Protein AF-A0A349NCS4-F1 (afdb_monomer)

Solvent-accessible surface area (backbone atoms only — not comparable to full-atom values): 6135 Å² total; per-residue (Å²): 134,88,87,74,68,94,82,48,95,84,50,58,91,82,62,89,74,90,75,60,74,93,63,68,76,82,66,75,66,61,34,28,34,73,74,45,69,42,55,89,47,69,30,32,41,34,37,29,35,63,80,79,72,43,73,80,48,74,43,81,49,58,62,55,37,74,47,56,54,73,33,73,52,67,87,45,38,26,32,42,37,35,20,37,86,86,65,48,81,76,48,75,45,69,81,40,55,51,94

Foldseek 3Di:
DDQADPPDPRDHPPPPDDDDPVCVLVADFPFWWDKDWAAQAWKKKWKAFPVVRHTSDIGTDHGRDIDIDGHRDQPTFIKIFIAHPVRHTPDIDGRIGGD

Mean predicted aligned error: 8.44 Å

Secondary structure (DSSP, 8-state):
-----TTSTTPPTT-S----GGGTT-S---EEPPPEEPPSS-EEEEEEETTTTEEEEEEEE-TT-EE--EES-SSS-EEEEEEETT--EEEEEEEEPP-

Radius of gyration: 17.94 Å; Cα contacts (8 Å, |Δi|>4): 185; chains: 1; bounding box: 32×54×32 Å

Structure (mmCIF, N/CA/C/O backbone):
data_AF-A0A349NCS4-F1
#
_entry.id   AF-A0A349NCS4-F1
#
loop_
_atom_site.group_PDB
_atom_site.id
_atom_site.type_symbol
_atom_site.label_atom_id
_atom_site.label_alt_id
_atom_site.label_comp_id
_atom_site.label_asym_id
_atom_site.label_entity_id
_atom_site.label_seq_id
_atom_site.pdbx_PDB_ins_code
_atom_site.Cartn_x
_atom_site.Cartn_y
_atom_site.Cartn_z
_atom_site.occupancy
_atom_site.B_iso_or_equiv
_atom_site.a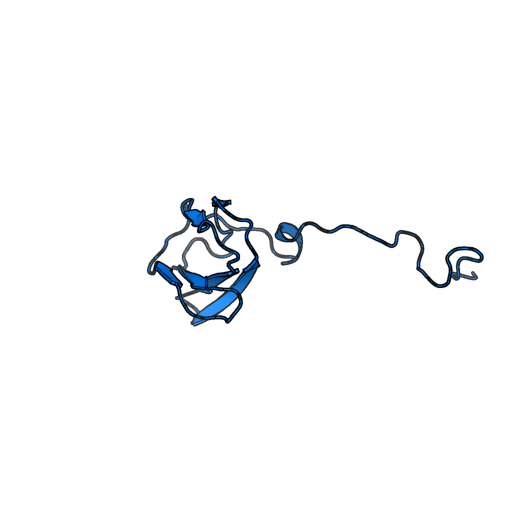uth_seq_id
_atom_site.auth_comp_id
_atom_site.auth_asym_id
_atom_site.auth_atom_id
_atom_site.pdbx_PDB_model_num
ATOM 1 N N . LYS A 1 1 ? -3.946 -43.671 -9.041 1.00 46.88 1 LYS A N 1
ATOM 2 C CA . LYS A 1 1 ? -3.805 -42.477 -9.914 1.00 46.88 1 LYS A CA 1
ATOM 3 C C . LYS A 1 1 ? -2.458 -41.836 -9.602 1.00 46.88 1 LYS A C 1
ATOM 5 O O . LYS A 1 1 ? -2.317 -41.262 -8.533 1.00 46.88 1 LYS A O 1
ATOM 10 N N . ASN A 1 2 ? -1.464 -42.032 -10.468 1.00 46.62 2 ASN A N 1
ATOM 11 C CA . ASN A 1 2 ? -0.144 -41.416 -10.320 1.00 46.62 2 ASN A CA 1
ATOM 12 C C . ASN A 1 2 ? -0.269 -39.943 -10.737 1.00 46.62 2 ASN A C 1
ATOM 14 O O . ASN A 1 2 ? -0.636 -39.671 -11.875 1.00 46.62 2 ASN A O 1
ATOM 18 N N . TRP A 1 3 ? -0.067 -39.013 -9.805 1.00 56.94 3 TRP A N 1
ATOM 19 C CA . TRP A 1 3 ? -0.261 -37.567 -10.004 1.00 56.94 3 TRP A CA 1
ATOM 20 C C . TRP A 1 3 ? 1.029 -36.832 -10.406 1.00 56.94 3 TRP A C 1
ATOM 22 O O . TRP A 1 3 ? 1.008 -35.622 -10.614 1.00 56.94 3 TRP A O 1
ATOM 32 N N . ALA A 1 4 ? 2.149 -37.547 -10.527 1.00 58.28 4 ALA A N 1
ATOM 33 C CA . ALA A 1 4 ? 3.442 -36.965 -10.864 1.00 58.28 4 ALA A CA 1
ATOM 34 C C . ALA A 1 4 ? 3.646 -36.882 -12.396 1.00 58.28 4 ALA A C 1
ATOM 36 O O . ALA A 1 4 ? 3.577 -37.914 -13.072 1.00 58.28 4 ALA A O 1
ATOM 37 N N . PRO A 1 5 ? 3.915 -35.689 -12.964 1.00 57.44 5 PRO A N 1
ATOM 38 C CA . PRO A 1 5 ? 4.179 -35.532 -14.392 1.00 57.44 5 PRO A CA 1
ATOM 39 C C . PRO A 1 5 ? 5.586 -36.028 -14.757 1.00 57.44 5 PRO A C 1
ATOM 41 O O . PRO A 1 5 ? 6.583 -35.595 -14.182 1.00 57.44 5 PRO A O 1
ATOM 44 N N . GLN A 1 6 ? 5.673 -36.909 -15.757 1.00 61.03 6 GLN A N 1
ATOM 45 C CA . GLN A 1 6 ? 6.921 -37.573 -16.159 1.00 61.03 6 GLN A CA 1
ATOM 46 C C . GLN A 1 6 ? 7.904 -36.679 -16.946 1.00 61.03 6 GLN A C 1
ATOM 48 O O . GLN A 1 6 ? 9.027 -37.109 -17.186 1.00 61.03 6 GLN A O 1
ATOM 53 N N . ASN A 1 7 ? 7.537 -35.442 -17.326 1.00 60.09 7 ASN A N 1
ATOM 54 C CA . ASN A 1 7 ? 8.395 -34.579 -18.159 1.00 60.09 7 ASN A CA 1
ATOM 55 C C . ASN A 1 7 ? 8.673 -33.153 -17.633 1.00 60.09 7 ASN A C 1
ATOM 57 O O . ASN A 1 7 ? 9.321 -32.386 -18.340 1.00 60.09 7 ASN A O 1
ATOM 61 N N . ASN A 1 8 ? 8.243 -32.779 -16.419 1.00 54.25 8 ASN A N 1
ATOM 62 C CA . ASN A 1 8 ? 8.285 -31.372 -15.981 1.00 54.25 8 ASN A CA 1
ATOM 63 C C . ASN A 1 8 ? 9.409 -31.024 -14.983 1.00 54.25 8 ASN A C 1
ATOM 65 O O . ASN A 1 8 ? 9.234 -30.139 -14.154 1.00 54.25 8 ASN A O 1
ATOM 69 N N . ARG A 1 9 ? 10.544 -31.744 -14.982 1.00 60.66 9 ARG A N 1
ATOM 70 C CA . ARG A 1 9 ? 11.676 -31.512 -14.044 1.00 60.66 9 ARG A CA 1
ATOM 71 C C . ARG A 1 9 ? 11.264 -31.348 -12.558 1.00 60.66 9 ARG A C 1
ATOM 73 O O . ARG A 1 9 ? 11.949 -30.669 -11.803 1.00 60.66 9 ARG A O 1
ATOM 80 N N . GLY A 1 10 ? 10.149 -31.953 -12.133 1.00 64.00 10 GLY A N 1
ATOM 81 C CA . GLY A 1 10 ? 9.615 -31.836 -10.766 1.00 64.00 10 GLY A CA 1
ATOM 82 C C . GLY A 1 10 ? 8.615 -30.695 -10.519 1.00 64.00 10 GLY A C 1
ATOM 83 O O . GLY A 1 10 ? 8.180 -30.517 -9.386 1.00 64.00 10 GLY A O 1
ATOM 84 N N . GLN A 1 11 ? 8.209 -29.937 -11.539 1.00 70.12 11 GLN A N 1
ATOM 85 C CA . GLN A 1 11 ? 7.206 -28.879 -11.412 1.00 70.12 11 GLN A CA 1
ATOM 86 C C . GLN A 1 11 ? 5.781 -29.428 -11.623 1.00 70.12 11 GLN A C 1
ATOM 88 O O . GLN A 1 11 ? 5.524 -30.275 -12.483 1.00 70.12 11 GLN A O 1
ATOM 93 N N . TYR A 1 12 ? 4.826 -28.963 -10.817 1.00 71.75 12 TYR A N 1
ATOM 94 C CA . TYR A 1 12 ? 3.421 -29.362 -10.934 1.00 71.75 12 TYR A CA 1
ATOM 95 C C . TYR A 1 12 ? 2.801 -28.828 -12.231 1.00 71.75 12 TYR A C 1
ATOM 97 O O . TYR A 1 12 ? 3.166 -27.755 -12.712 1.00 71.75 12 TYR A O 1
ATOM 105 N N . PHE A 1 13 ? 1.846 -29.569 -12.797 1.00 71.38 13 PHE A N 1
ATOM 106 C CA . PHE A 1 13 ? 1.119 -29.130 -13.988 1.00 71.38 13 PHE A CA 1
ATOM 107 C C . PHE A 1 13 ? 0.441 -27.773 -13.734 1.00 71.38 13 PHE A C 1
ATOM 109 O O . PHE A 1 13 ? -0.210 -27.590 -12.706 1.00 71.38 13 PHE A O 1
ATOM 116 N N . GLY A 1 14 ? 0.612 -26.826 -14.658 1.00 70.38 14 GLY A N 1
ATOM 117 C CA . GLY A 1 14 ? 0.095 -25.460 -14.529 1.00 70.38 14 GLY A CA 1
ATOM 118 C C . GLY A 1 14 ? 1.062 -24.452 -13.901 1.00 70.38 14 GLY A C 1
ATOM 119 O O . GLY A 1 14 ? 0.741 -23.273 -13.885 1.00 70.38 14 GLY A O 1
ATOM 120 N N . TRP A 1 15 ? 2.245 -24.867 -13.439 1.00 68.81 15 TRP A N 1
ATOM 121 C CA . TRP A 1 15 ? 3.310 -23.955 -13.009 1.00 68.81 15 TRP A CA 1
ATOM 122 C C . TRP A 1 15 ? 4.391 -23.813 -14.095 1.00 68.81 15 TRP A C 1
ATOM 124 O O . TRP A 1 15 ? 4.697 -24.813 -14.749 1.00 68.81 15 TRP A O 1
ATOM 134 N N . PRO A 1 16 ? 5.011 -22.627 -14.270 1.00 78.31 16 PRO A N 1
ATOM 135 C CA . PRO A 1 16 ? 4.871 -21.402 -13.471 1.00 78.31 16 PRO A CA 1
ATOM 136 C C . PRO A 1 16 ? 3.617 -20.572 -13.808 1.00 78.31 16 PRO A C 1
ATOM 138 O O . PRO A 1 16 ? 3.271 -20.409 -14.973 1.00 78.31 16 PRO A O 1
ATOM 141 N N . VAL A 1 17 ? 2.967 -20.006 -12.782 1.00 72.12 17 VAL A N 1
ATOM 142 C CA . VAL A 1 17 ? 1.823 -19.085 -12.932 1.00 72.12 17 VAL A CA 1
ATOM 143 C C . VAL A 1 17 ? 2.274 -17.652 -12.665 1.00 72.12 17 VAL A C 1
ATOM 145 O O . VAL A 1 17 ? 2.943 -17.383 -11.669 1.00 72.12 17 VAL A O 1
ATOM 148 N N . THR A 1 18 ? 1.857 -16.715 -13.515 1.00 78.88 18 THR A N 1
ATOM 149 C CA . THR A 1 18 ? 2.020 -15.277 -13.271 1.00 78.88 18 THR A CA 1
ATOM 150 C C . THR A 1 18 ? 0.769 -14.720 -12.595 1.00 78.88 18 THR A C 1
ATOM 152 O O . THR A 1 18 ? -0.317 -14.736 -13.172 1.00 78.88 18 THR A O 1
ATOM 155 N N . ILE A 1 19 ? 0.920 -14.208 -11.373 1.00 73.06 19 ILE A N 1
ATOM 156 C CA . ILE A 1 19 ? -0.154 -13.557 -10.612 1.00 73.06 19 ILE A CA 1
ATOM 157 C C . ILE A 1 19 ? 0.182 -12.068 -10.518 1.00 73.06 19 ILE A C 1
ATOM 159 O O . ILE A 1 19 ? 1.268 -11.706 -10.071 1.00 73.06 19 ILE A O 1
ATOM 163 N N . GLY A 1 20 ? -0.733 -11.198 -10.953 1.00 70.56 20 GLY A N 1
ATOM 164 C CA . GLY A 1 20 ? -0.575 -9.752 -10.783 1.00 70.56 20 GLY A CA 1
ATOM 165 C C . GLY A 1 20 ? -0.598 -9.373 -9.301 1.00 70.56 20 GLY A C 1
ATOM 166 O O . GLY A 1 20 ? -1.445 -9.869 -8.556 1.00 70.56 20 GLY A O 1
ATOM 167 N N . VAL A 1 21 ? 0.301 -8.481 -8.873 1.00 67.75 21 VAL A N 1
ATOM 168 C CA . VAL A 1 21 ? 0.463 -8.084 -7.456 1.00 67.75 21 VAL A CA 1
ATOM 169 C C . VAL A 1 21 ? -0.850 -7.565 -6.855 1.00 67.75 21 VAL A C 1
ATOM 171 O O . VAL A 1 21 ? -1.193 -7.845 -5.713 1.00 67.75 21 VAL A O 1
ATOM 174 N N . GLU A 1 22 ? -1.669 -6.904 -7.667 1.00 64.94 22 GLU A N 1
ATOM 175 C CA . GLU A 1 22 ? -2.992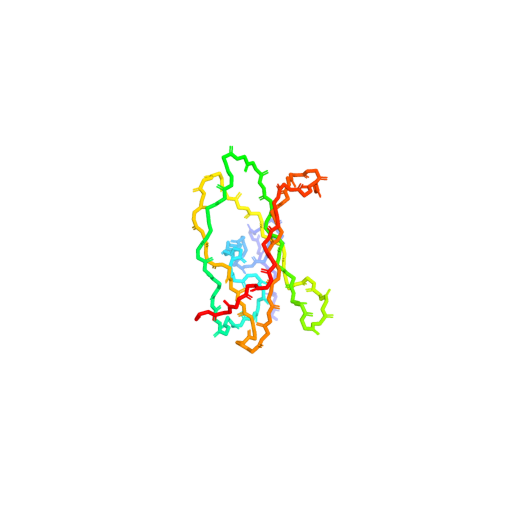 -6.395 -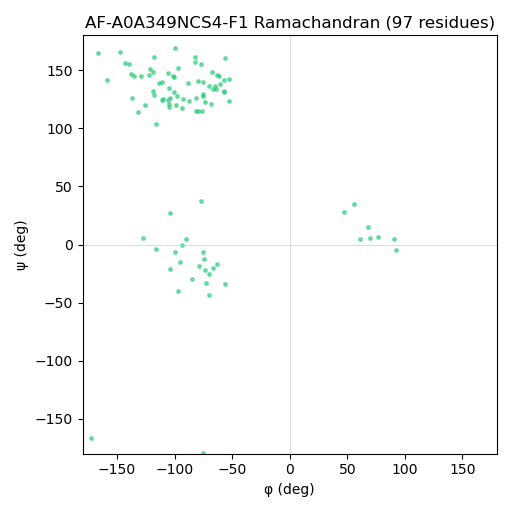7.297 1.00 64.94 22 GLU A CA 1
ATOM 176 C C . GLU A 1 22 ? -4.026 -7.470 -6.906 1.00 64.94 22 GLU A C 1
ATOM 178 O O . GLU A 1 22 ? -5.066 -7.123 -6.336 1.00 64.94 22 GLU A O 1
ATOM 183 N N . LYS A 1 23 ? -3.771 -8.741 -7.255 1.00 63.53 23 LYS A N 1
ATOM 184 C CA . LYS A 1 23 ? -4.586 -9.922 -6.927 1.00 63.53 23 LYS A CA 1
ATOM 185 C C . LYS A 1 23 ? -4.023 -10.697 -5.731 1.00 63.53 23 LYS A C 1
ATOM 187 O O . LYS A 1 23 ? -4.672 -11.623 -5.256 1.00 63.53 23 LYS A O 1
ATOM 192 N N . GLN A 1 24 ? -2.845 -10.319 -5.234 1.00 63.84 24 GLN A N 1
ATOM 193 C CA . GLN A 1 24 ? -2.109 -11.054 -4.204 1.00 63.84 24 GLN A CA 1
ATOM 194 C C . GLN A 1 24 ? -2.776 -10.986 -2.823 1.00 63.84 24 GLN A C 1
ATOM 196 O O . GLN A 1 24 ? -2.613 -11.893 -2.016 1.00 63.84 24 GLN A O 1
ATOM 201 N N . TYR A 1 25 ? -3.567 -9.945 -2.560 1.00 70.88 25 TYR A N 1
ATOM 202 C CA . TYR A 1 25 ? -4.173 -9.721 -1.246 1.00 70.88 25 TYR A CA 1
ATOM 203 C C . TYR A 1 25 ? -5.350 -10.652 -0.930 1.00 70.88 25 TYR A C 1
ATOM 205 O O . TYR A 1 25 ? -5.814 -10.662 0.204 1.00 70.88 25 TYR A O 1
ATOM 213 N N .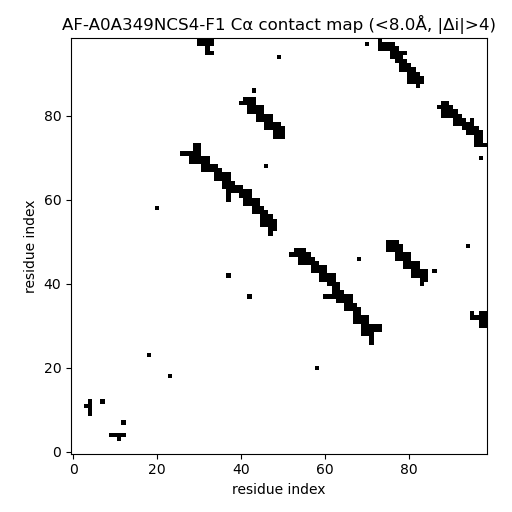 GLY A 1 26 ? -5.885 -11.390 -1.914 1.00 70.12 26 GLY A N 1
ATOM 214 C CA . GLY A 1 26 ? -7.020 -12.307 -1.716 1.00 70.12 26 GLY A CA 1
ATOM 215 C C . GLY A 1 26 ? -8.320 -11.642 -1.231 1.00 70.12 26 GLY A C 1
ATOM 216 O O . GLY A 1 26 ? -9.297 -12.332 -0.958 1.00 70.12 26 GLY A O 1
ATOM 217 N N . ARG A 1 27 ? -8.347 -10.307 -1.131 1.00 81.81 27 ARG A N 1
ATOM 218 C CA . ARG A 1 27 ? -9.460 -9.498 -0.626 1.00 81.81 27 ARG A CA 1
ATOM 219 C C . ARG A 1 27 ? -10.050 -8.660 -1.753 1.00 81.81 27 ARG A C 1
ATOM 221 O O . ARG A 1 27 ? -9.326 -8.093 -2.575 1.00 81.81 27 ARG A O 1
ATOM 228 N N . LYS A 1 28 ? -11.379 -8.569 -1.785 1.00 84.44 28 LYS A N 1
ATOM 229 C CA . LYS A 1 28 ? -12.099 -7.677 -2.699 1.00 84.44 28 LYS A CA 1
ATOM 230 C C . LYS A 1 28 ? -11.965 -6.242 -2.186 1.00 84.44 28 LYS A C 1
ATOM 232 O O . LYS A 1 28 ? -12.222 -5.999 -1.012 1.00 84.44 28 LYS A O 1
ATOM 237 N N . ALA A 1 29 ? -11.564 -5.314 -3.053 1.00 88.31 29 ALA A N 1
ATOM 238 C CA . ALA A 1 29 ? -11.527 -3.896 -2.702 1.00 88.31 29 ALA A CA 1
ATOM 239 C C . ALA A 1 29 ? -12.948 -3.391 -2.407 1.00 88.31 29 ALA A C 1
ATOM 241 O O . ALA A 1 29 ? -13.874 -3.691 -3.165 1.00 88.31 29 ALA A O 1
ATOM 242 N N . ALA A 1 30 ? -13.099 -2.644 -1.314 1.00 91.56 30 ALA A N 1
ATOM 243 C CA . ALA A 1 30 ? -14.335 -1.953 -0.955 1.00 91.56 30 ALA A CA 1
ATOM 244 C C . ALA A 1 30 ? -14.440 -0.587 -1.654 1.00 91.56 30 ALA A C 1
ATOM 246 O O . ALA A 1 30 ? -15.537 -0.148 -1.976 1.00 91.56 30 ALA A O 1
ATOM 247 N N . GLY A 1 31 ? -13.300 0.045 -1.937 1.00 92.19 31 GLY A N 1
ATOM 248 C CA . GLY A 1 31 ? -13.201 1.331 -2.621 1.00 92.19 31 GLY A CA 1
ATOM 249 C C . GLY A 1 31 ? -11.750 1.672 -2.944 1.00 92.19 31 GLY A C 1
ATOM 250 O O . GLY A 1 31 ? -10.861 0.814 -2.843 1.00 92.19 31 GLY A O 1
ATOM 251 N N . TYR A 1 32 ? -11.510 2.928 -3.312 1.00 94.25 32 TYR A N 1
ATOM 252 C CA . TYR A 1 32 ? -10.185 3.398 -3.698 1.00 94.25 32 TYR A CA 1
ATOM 253 C C . TYR A 1 32 ? -9.866 4.773 -3.105 1.00 94.25 32 TYR A C 1
ATOM 255 O O . TYR A 1 32 ? -10.741 5.622 -2.960 1.00 94.25 32 TYR A O 1
ATOM 263 N N . LEU A 1 33 ? -8.595 5.014 -2.785 1.00 94.75 33 LEU A N 1
ATOM 264 C CA . LEU A 1 33 ? -8.116 6.345 -2.410 1.00 94.75 33 LEU A CA 1
ATOM 265 C C . LEU A 1 33 ? -7.827 7.196 -3.647 1.00 94.75 33 LEU A C 1
ATOM 267 O O . LEU A 1 33 ? -7.615 6.688 -4.752 1.00 94.75 33 LEU A O 1
ATOM 271 N N . ALA A 1 34 ? -7.766 8.513 -3.444 1.00 94.00 34 ALA A N 1
ATOM 272 C CA . ALA A 1 34 ? -7.390 9.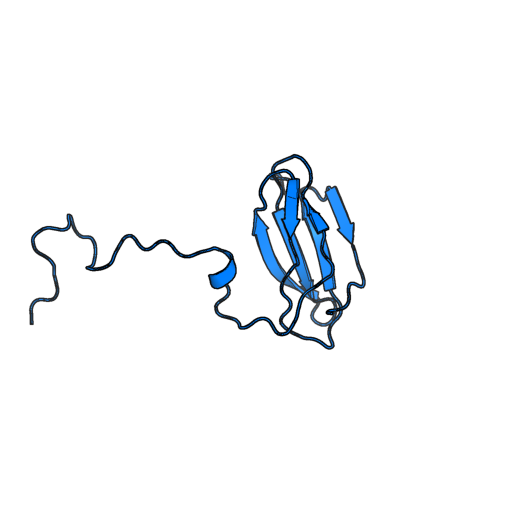451 -4.491 1.00 94.00 34 ALA A CA 1
ATOM 273 C C . ALA A 1 34 ? -6.060 9.059 -5.155 1.00 94.00 34 ALA A C 1
ATOM 275 O O . ALA A 1 34 ? -5.120 8.604 -4.497 1.00 94.00 34 ALA A O 1
ATOM 276 N N . GLU A 1 35 ? -5.991 9.266 -6.469 1.00 94.12 35 GLU A N 1
ATOM 277 C CA . GLU A 1 35 ? -4.802 8.951 -7.248 1.00 94.12 35 GLU A CA 1
ATOM 278 C C . GLU A 1 35 ? -3.570 9.682 -6.714 1.00 94.12 35 GLU A C 1
ATOM 280 O O . GLU A 1 35 ? -3.597 10.855 -6.316 1.00 94.12 35 GLU A O 1
ATOM 285 N N . LEU A 1 36 ? -2.449 8.977 -6.742 1.00 91.75 36 LEU A N 1
ATOM 286 C CA . LEU A 1 36 ? -1.154 9.535 -6.419 1.00 91.75 36 LEU A CA 1
ATOM 287 C C . LEU A 1 36 ? -0.136 9.081 -7.457 1.00 91.75 36 LEU A C 1
ATOM 289 O O . LEU A 1 36 ? -0.185 7.966 -7.973 1.00 91.75 36 LEU A O 1
ATOM 293 N N . ARG A 1 37 ? 0.802 9.976 -7.750 1.00 91.44 37 ARG A N 1
ATOM 294 C CA . ARG A 1 37 ? 1.938 9.689 -8.616 1.00 91.44 37 ARG A CA 1
ATOM 295 C C . ARG A 1 37 ? 3.117 9.236 -7.765 1.00 91.44 37 ARG A C 1
ATOM 297 O O . ARG A 1 37 ? 3.523 9.961 -6.852 1.00 91.44 37 ARG A O 1
ATOM 304 N N . ALA A 1 38 ? 3.652 8.065 -8.079 1.00 88.50 38 ALA A N 1
ATOM 305 C CA . ALA A 1 38 ? 4.881 7.557 -7.501 1.00 88.50 38 ALA A CA 1
ATOM 306 C C . ALA A 1 38 ? 6.065 8.469 -7.874 1.00 88.50 38 ALA A C 1
ATOM 308 O O . ALA A 1 38 ? 6.092 9.033 -8.974 1.00 88.50 38 ALA A O 1
ATOM 309 N N . PRO A 1 39 ? 7.057 8.634 -6.985 1.00 87.88 39 PRO A N 1
ATOM 310 C CA . PRO A 1 39 ? 8.286 9.346 -7.311 1.00 87.88 39 PRO A CA 1
ATOM 311 C C . PRO A 1 39 ? 9.005 8.755 -8.534 1.00 87.88 39 PRO A C 1
ATOM 313 O O . PRO A 1 39 ? 8.842 7.583 -8.879 1.00 87.88 39 PRO A O 1
ATOM 316 N N . ASN A 1 40 ? 9.889 9.543 -9.146 1.00 88.00 40 ASN A N 1
ATOM 317 C CA . ASN A 1 40 ? 10.793 9.076 -10.206 1.00 88.00 40 ASN A CA 1
ATOM 318 C C . ASN A 1 40 ? 11.982 8.273 -9.634 1.00 88.00 40 ASN A C 1
ATOM 320 O O . ASN A 1 40 ? 13.106 8.392 -10.109 1.00 88.00 40 ASN A O 1
ATOM 324 N N . MET A 1 41 ? 11.744 7.468 -8.595 1.00 86.75 41 MET A N 1
ATOM 325 C CA . MET A 1 41 ? 12.713 6.529 -8.026 1.00 86.75 41 MET A CA 1
ATOM 326 C C . MET A 1 41 ? 12.005 5.280 -7.479 1.00 86.75 41 MET A C 1
ATOM 328 O O . MET A 1 41 ? 10.782 5.273 -7.332 1.00 86.75 41 MET A O 1
ATOM 332 N N . ALA A 1 42 ? 12.762 4.213 -7.207 1.00 87.00 42 ALA A N 1
ATOM 333 C CA . ALA A 1 42 ? 12.201 2.948 -6.750 1.00 87.00 42 ALA A CA 1
ATOM 334 C C . ALA A 1 42 ? 11.649 3.152 -5.344 1.00 87.00 42 ALA A C 1
ATOM 336 O O . ALA A 1 42 ? 12.382 3.569 -4.444 1.00 87.00 42 ALA A O 1
ATOM 337 N N . THR A 1 43 ? 10.357 2.899 -5.171 1.00 92.06 43 THR A N 1
ATOM 338 C CA . THR A 1 43 ? 9.663 3.176 -3.917 1.00 92.06 43 THR A CA 1
ATOM 339 C C . THR A 1 43 ? 8.633 2.109 -3.608 1.00 92.06 43 THR A C 1
ATOM 341 O O . THR A 1 43 ? 8.135 1.403 -4.488 1.00 92.06 43 THR A O 1
ATOM 344 N N . ASN A 1 44 ? 8.327 2.006 -2.324 1.00 92.88 44 ASN A N 1
ATOM 345 C CA . ASN A 1 44 ? 7.239 1.207 -1.806 1.00 92.88 44 ASN A CA 1
ATOM 346 C C . ASN A 1 44 ? 6.159 2.136 -1.269 1.00 92.88 44 ASN A C 1
ATOM 348 O O . ASN A 1 44 ? 6.451 3.136 -0.611 1.00 92.88 44 ASN A O 1
ATOM 352 N N . ILE A 1 45 ? 4.908 1.781 -1.522 1.00 92.62 45 ILE A N 1
ATOM 353 C CA . ILE A 1 45 ? 3.753 2.443 -0.933 1.00 92.62 45 ILE A CA 1
ATOM 354 C C . ILE A 1 45 ? 3.189 1.536 0.137 1.00 92.62 45 ILE A C 1
ATOM 356 O O . ILE A 1 45 ? 2.795 0.406 -0.137 1.00 92.62 45 ILE A O 1
ATOM 360 N N . GLN A 1 46 ? 3.154 2.052 1.353 1.00 94.00 46 GLN A N 1
ATOM 361 C CA . GLN A 1 46 ? 2.575 1.407 2.510 1.00 94.00 46 GLN A CA 1
ATOM 362 C C . GLN A 1 46 ? 1.232 2.062 2.821 1.00 94.00 46 GLN A C 1
ATOM 364 O O . GLN A 1 46 ? 1.154 3.284 2.969 1.00 94.00 46 GLN A O 1
ATOM 369 N N . LEU A 1 47 ? 0.190 1.243 2.919 1.00 94.88 47 LEU A N 1
ATOM 370 C CA . LEU A 1 47 ? -1.145 1.673 3.307 1.00 94.88 47 LEU A CA 1
ATOM 371 C C . LEU A 1 47 ? -1.423 1.225 4.741 1.00 94.88 47 LEU A C 1
ATOM 373 O O . LEU A 1 47 ? -1.318 0.038 5.050 1.00 94.88 47 LEU A O 1
ATOM 377 N N . ILE A 1 48 ? -1.776 2.173 5.601 1.00 95.88 48 ILE A N 1
ATOM 378 C CA . ILE A 1 48 ? -2.064 1.953 7.019 1.00 95.88 48 ILE A CA 1
ATOM 379 C C . ILE A 1 48 ? -3.519 2.334 7.268 1.00 95.88 48 ILE A C 1
ATOM 381 O O . ILE A 1 48 ? -3.938 3.428 6.891 1.00 95.88 48 ILE A O 1
ATOM 385 N N . ASN A 1 49 ? -4.277 1.440 7.890 1.00 95.69 49 ASN A N 1
ATOM 386 C CA . ASN A 1 49 ? -5.631 1.702 8.354 1.00 95.69 49 ASN A CA 1
ATOM 387 C C . ASN A 1 49 ? -5.554 2.429 9.700 1.00 95.69 49 ASN A C 1
ATOM 389 O O . ASN A 1 49 ? -5.054 1.878 10.675 1.00 95.69 49 ASN A O 1
ATOM 393 N N . GLU A 1 50 ? -6.015 3.676 9.763 1.00 95.62 50 GLU A N 1
ATOM 394 C CA . GLU A 1 50 ? -5.921 4.500 10.975 1.00 95.62 50 GLU A CA 1
ATOM 395 C C . GLU A 1 50 ? -6.921 4.058 12.051 1.00 95.62 50 GLU A C 1
ATOM 397 O O . GLU A 1 50 ? -6.695 4.311 13.232 1.00 95.62 50 GLU A O 1
ATOM 402 N N . SER A 1 51 ? -7.994 3.356 11.671 1.00 93.44 51 SER A N 1
ATOM 403 C CA . SER A 1 51 ? -8.980 2.822 12.615 1.00 93.44 51 SER A CA 1
ATOM 404 C C . SER A 1 51 ? -8.446 1.623 13.402 1.00 93.44 51 SER A C 1
ATOM 406 O O . SER A 1 51 ? -8.813 1.453 14.563 1.00 93.44 51 SER A O 1
ATOM 408 N N . THR A 1 52 ? -7.580 0.802 12.797 1.00 94.44 52 THR A N 1
ATOM 409 C CA . THR A 1 52 ? -6.957 -0.358 13.465 1.00 94.44 52 THR A CA 1
ATOM 410 C C . THR A 1 52 ? -5.500 -0.118 13.865 1.00 94.44 52 THR A C 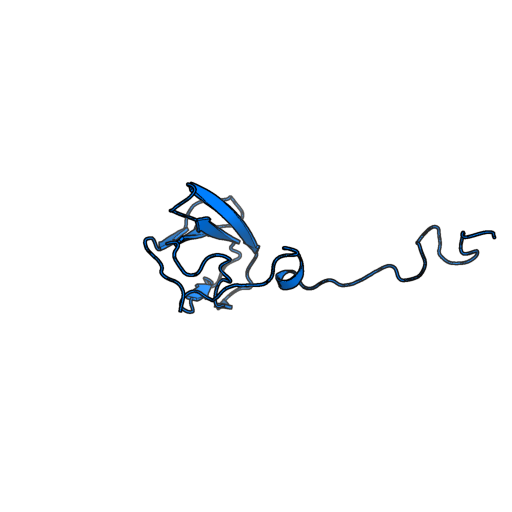1
ATOM 412 O O . THR A 1 52 ? -4.982 -0.805 14.741 1.00 94.44 52 THR A O 1
ATOM 415 N N . GLY A 1 53 ? -4.829 0.852 13.240 1.00 93.81 53 GLY A N 1
ATOM 416 C CA . GLY A 1 53 ? -3.388 1.078 13.366 1.00 93.81 53 GLY A CA 1
ATOM 417 C C . GLY A 1 53 ? -2.530 0.085 12.571 1.00 93.81 53 GLY A C 1
ATOM 418 O O . GLY A 1 53 ? -1.306 0.096 12.701 1.00 93.81 53 GLY A O 1
ATOM 419 N N . GLU A 1 54 ? -3.140 -0.777 11.756 1.00 93.94 54 GLU A N 1
ATOM 420 C CA . GLU A 1 54 ? -2.450 -1.863 11.058 1.00 93.94 54 GLU A CA 1
ATOM 421 C C . GLU A 1 54 ? -2.072 -1.500 9.618 1.00 93.94 54 GLU A C 1
ATOM 423 O O . GLU A 1 54 ? -2.735 -0.712 8.941 1.00 93.94 54 GLU A O 1
ATOM 428 N N . ILE A 1 55 ? -1.003 -2.123 9.119 1.00 93.44 55 ILE A N 1
ATOM 429 C CA . ILE A 1 55 ? -0.616 -2.038 7.709 1.00 93.44 55 ILE A CA 1
ATOM 430 C C . ILE A 1 55 ? -1.494 -3.005 6.910 1.00 93.44 55 ILE A C 1
ATOM 432 O O . ILE A 1 55 ? -1.365 -4.218 7.055 1.00 93.44 55 ILE A O 1
ATOM 436 N N . GLU A 1 56 ? -2.336 -2.477 6.022 1.00 92.25 56 GLU A N 1
ATOM 437 C CA . GLU A 1 56 ? -3.163 -3.289 5.117 1.00 92.25 56 GLU A CA 1
ATOM 438 C C . GLU A 1 56 ? -2.297 -3.972 4.056 1.00 92.25 56 GLU A C 1
ATOM 440 O O . GLU A 1 56 ? -2.485 -5.147 3.740 1.00 92.25 56 GLU A O 1
ATOM 445 N N . TYR A 1 57 ? -1.340 -3.227 3.491 1.00 91.75 57 TYR A N 1
ATOM 446 C CA . TYR A 1 57 ? -0.329 -3.767 2.590 1.00 91.75 57 TYR A CA 1
ATOM 447 C C . TYR A 1 57 ? 0.835 -2.805 2.341 1.00 91.75 57 TYR A C 1
ATOM 449 O O . TYR A 1 57 ? 0.737 -1.590 2.526 1.00 91.75 57 TYR A O 1
ATOM 457 N N . THR A 1 58 ? 1.912 -3.377 1.800 1.00 91.88 58 THR A N 1
ATOM 458 C CA . THR A 1 58 ? 3.001 -2.654 1.142 1.00 91.88 58 THR A CA 1
ATOM 459 C C . THR A 1 58 ? 3.094 -3.106 -0.314 1.00 91.88 58 THR A C 1
ATOM 461 O O . THR A 1 58 ? 3.071 -4.305 -0.597 1.00 91.88 58 THR A O 1
ATOM 464 N N . LEU A 1 59 ? 3.171 -2.152 -1.239 1.00 89.25 59 LEU A N 1
ATOM 465 C CA . LEU A 1 59 ? 3.201 -2.382 -2.681 1.00 89.25 59 LEU A CA 1
ATOM 466 C C . LEU A 1 59 ? 4.430 -1.695 -3.298 1.00 89.25 59 LEU A C 1
ATOM 468 O O . LEU A 1 59 ? 4.527 -0.468 -3.205 1.00 89.25 59 LEU A O 1
ATOM 472 N N . PRO A 1 60 ? 5.349 -2.432 -3.950 1.00 90.00 60 PRO A N 1
ATOM 473 C CA . PRO A 1 60 ? 6.364 -1.812 -4.793 1.00 90.00 60 PRO A CA 1
ATOM 474 C C . PRO A 1 60 ? 5.703 -1.167 -6.011 1.00 90.00 60 PRO A C 1
ATOM 476 O O . PRO A 1 60 ? 4.869 -1.788 -6.672 1.00 90.00 60 PRO A O 1
ATOM 479 N N . VAL A 1 61 ? 6.095 0.066 -6.321 1.00 88.50 61 VAL A N 1
ATOM 480 C CA . VAL A 1 61 ? 5.558 0.822 -7.461 1.00 88.50 61 VAL A CA 1
ATOM 481 C C . VAL A 1 61 ? 6.649 1.165 -8.460 1.00 88.50 61 VAL A C 1
ATOM 483 O O . VAL A 1 61 ? 7.817 1.352 -8.103 1.00 88.50 61 VAL A O 1
ATOM 486 N N . LYS A 1 62 ? 6.276 1.235 -9.739 1.00 85.69 62 LYS A N 1
ATOM 487 C CA . LYS A 1 62 ? 7.198 1.621 -10.808 1.00 85.69 62 LYS A CA 1
ATOM 488 C C . LYS A 1 62 ? 7.414 3.135 -10.801 1.00 85.69 62 LYS A C 1
ATOM 490 O O . LYS A 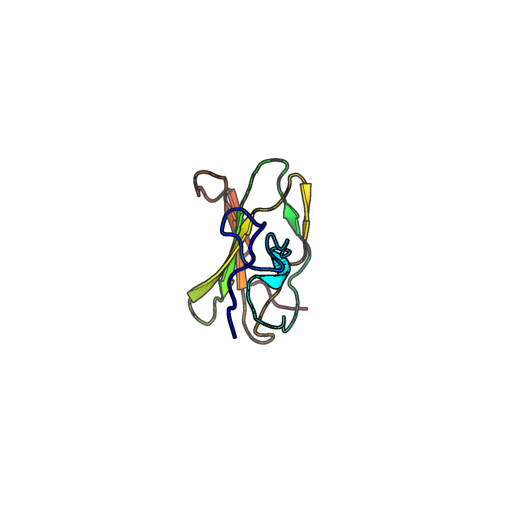1 62 ? 6.567 3.916 -10.372 1.00 85.69 62 LYS A O 1
ATOM 495 N N . TYR A 1 63 ? 8.560 3.549 -11.328 1.00 86.25 63 TYR A N 1
ATOM 496 C CA . TYR A 1 63 ? 8.937 4.954 -11.471 1.00 86.25 63 TYR A CA 1
ATOM 497 C C . TYR A 1 63 ? 7.850 5.762 -12.199 1.00 86.25 63 TYR A C 1
ATOM 499 O O . TYR A 1 63 ? 7.479 5.423 -13.323 1.00 86.25 63 TYR A O 1
ATOM 507 N N . GLY A 1 64 ? 7.355 6.833 -11.571 1.00 83.06 64 GLY A N 1
ATOM 508 C CA . GLY A 1 64 ? 6.386 7.753 -12.184 1.00 83.06 64 GLY A CA 1
ATOM 509 C C . GLY A 1 64 ? 4.971 7.193 -12.398 1.00 83.06 64 GLY A C 1
ATOM 510 O O . GLY A 1 64 ? 4.135 7.887 -12.989 1.00 83.06 64 GLY A O 1
ATOM 511 N N . GLU A 1 65 ? 4.695 5.975 -11.920 1.00 89.12 65 GLU A N 1
ATOM 512 C CA . GLU A 1 65 ? 3.394 5.311 -12.012 1.00 89.12 65 GLU A CA 1
ATOM 513 C C . GLU A 1 65 ? 2.307 6.120 -11.295 1.00 89.12 65 GLU A C 1
ATOM 515 O O . GLU A 1 65 ? 2.527 6.672 -10.216 1.00 89.12 65 GLU A O 1
ATOM 520 N N . ILE A 1 66 ? 1.127 6.213 -11.905 1.00 90.69 66 ILE A N 1
ATOM 521 C CA . ILE A 1 66 ? -0.066 6.748 -11.248 1.00 90.69 66 ILE A CA 1
ATOM 522 C C . ILE A 1 66 ? -0.860 5.551 -10.763 1.00 90.69 66 ILE A C 1
ATOM 524 O O . ILE A 1 66 ? -1.155 4.650 -11.546 1.00 90.69 66 ILE A O 1
ATOM 528 N N . LEU A 1 67 ? -1.209 5.551 -9.485 1.00 90.75 67 LEU A N 1
ATOM 529 C CA . LEU A 1 67 ? -2.019 4.498 -8.909 1.00 90.75 67 LEU A CA 1
ATOM 530 C C . LEU A 1 67 ? -3.046 5.056 -7.935 1.00 90.75 67 LEU A C 1
ATOM 532 O O . LEU A 1 67 ? -2.864 6.112 -7.326 1.00 90.75 67 LEU A O 1
ATOM 536 N N . SER A 1 68 ? -4.115 4.289 -7.778 1.00 92.88 68 SER A N 1
ATOM 537 C CA . SER A 1 68 ? -5.197 4.537 -6.839 1.00 92.88 68 SER A CA 1
ATOM 538 C C . SER A 1 68 ? -5.201 3.384 -5.827 1.00 92.88 68 SER A C 1
ATOM 540 O O . SER A 1 68 ? -5.554 2.256 -6.189 1.00 92.88 68 SER A O 1
ATOM 542 N N . PRO A 1 69 ? -4.700 3.604 -4.594 1.00 92.75 69 PRO A N 1
ATOM 543 C CA . PRO A 1 69 ? -4.624 2.563 -3.573 1.00 92.75 69 PRO A CA 1
ATOM 544 C C . PRO A 1 69 ? -5.997 1.955 -3.282 1.00 92.75 69 PRO A C 1
ATOM 546 O O . PRO A 1 69 ? -6.969 2.680 -3.077 1.00 92.75 69 PRO A O 1
ATOM 549 N N . LYS A 1 70 ? -6.070 0.623 -3.254 1.00 92.38 70 LYS A N 1
ATOM 550 C CA . LYS A 1 70 ? -7.287 -0.109 -2.891 1.00 92.38 70 LYS A CA 1
ATOM 551 C C . LYS A 1 70 ? -7.473 -0.037 -1.382 1.00 92.38 70 LYS A C 1
ATOM 553 O O . LYS A 1 70 ? -6.512 -0.214 -0.644 1.00 92.38 70 LYS A O 1
ATOM 558 N N . VAL A 1 71 ? -8.705 0.135 -0.933 1.00 93.19 71 VAL A N 1
ATOM 559 C CA . VAL A 1 71 ? -9.061 0.019 0.486 1.00 93.19 71 VAL A CA 1
ATOM 560 C C . VAL A 1 71 ? -10.050 -1.115 0.690 1.00 93.19 71 VAL A C 1
ATOM 562 O O . VAL A 1 71 ? -10.702 -1.573 -0.254 1.00 93.19 71 VAL A O 1
ATOM 565 N N . PHE A 1 72 ? -10.166 -1.570 1.931 1.00 90.88 72 PHE A N 1
ATOM 566 C CA . PHE A 1 72 ? -11.017 -2.703 2.290 1.00 90.88 72 PHE A CA 1
ATOM 567 C C . PHE A 1 72 ? -12.158 -2.328 3.239 1.00 90.88 72 PHE A C 1
ATOM 569 O O . PHE A 1 72 ? -13.018 -3.166 3.494 1.00 90.88 72 PHE A O 1
ATOM 576 N N . ASP A 1 73 ? -12.201 -1.076 3.691 1.00 92.88 73 ASP A N 1
ATOM 577 C CA . ASP A 1 73 ? -13.277 -0.494 4.483 1.00 92.88 73 ASP A CA 1
ATOM 578 C C . ASP A 1 73 ? -13.571 0.920 3.953 1.00 92.88 73 ASP A C 1
ATOM 580 O O . ASP A 1 73 ? -12.662 1.731 3.796 1.00 92.88 73 ASP A O 1
ATOM 584 N N . MET A 1 74 ? -14.833 1.204 3.620 1.00 93.88 74 MET A N 1
ATOM 585 C CA . MET A 1 74 ? -15.260 2.521 3.122 1.00 93.88 74 MET A CA 1
ATOM 586 C C . MET A 1 74 ? -15.435 3.560 4.235 1.00 93.88 74 MET A C 1
ATOM 588 O O . MET A 1 74 ? -15.487 4.753 3.950 1.00 93.88 74 MET A O 1
ATOM 592 N N . SER A 1 75 ? -15.572 3.113 5.482 1.00 94.06 75 SER A N 1
ATOM 593 C CA . SER A 1 75 ? -15.798 3.967 6.649 1.00 94.06 75 SER A CA 1
ATOM 594 C C . SER A 1 75 ? -14.513 4.329 7.393 1.00 94.06 75 SER A C 1
ATOM 596 O O . SER A 1 75 ? -14.518 5.257 8.200 1.00 94.06 75 SER A O 1
ATOM 598 N N . ALA A 1 76 ? -13.419 3.618 7.111 1.00 94.44 76 ALA A N 1
ATOM 599 C CA . ALA A 1 76 ? -12.123 3.853 7.723 1.00 94.44 76 ALA A CA 1
ATOM 600 C C . ALA A 1 76 ? -11.358 4.997 7.046 1.00 94.44 76 ALA A C 1
ATOM 602 O O . ALA A 1 76 ? -11.549 5.315 5.867 1.00 94.44 76 ALA A O 1
ATOM 603 N N . THR A 1 77 ? -10.429 5.564 7.806 1.00 96.69 77 THR A N 1
ATOM 604 C CA . THR A 1 77 ? -9.467 6.550 7.319 1.00 96.69 77 THR A CA 1
ATOM 605 C C . THR A 1 77 ? -8.096 5.900 7.182 1.00 96.69 77 THR A C 1
ATOM 607 O O . THR A 1 77 ? -7.755 4.976 7.924 1.00 96.69 77 THR A O 1
ATOM 610 N N . TYR A 1 78 ? -7.309 6.351 6.210 1.00 96.94 78 TYR A N 1
ATOM 611 C CA . TYR A 1 78 ? -6.052 5.713 5.851 1.00 96.94 78 TYR A CA 1
ATOM 612 C C . TYR A 1 78 ? -4.884 6.691 5.798 1.00 96.94 78 TYR A C 1
ATOM 614 O O . TYR A 1 78 ? -4.988 7.812 5.300 1.00 96.94 78 TYR A O 1
ATOM 622 N N . THR A 1 79 ? -3.722 6.194 6.204 1.00 97.25 79 THR A N 1
ATOM 623 C CA . THR A 1 79 ? -2.432 6.824 5.956 1.00 97.25 79 THR A CA 1
ATOM 624 C C . THR A 1 79 ? -1.744 6.125 4.787 1.00 97.25 79 THR A C 1
ATOM 626 O O . THR A 1 79 ? -1.590 4.904 4.770 1.00 97.25 79 THR A O 1
ATOM 629 N N . ILE A 1 80 ? -1.254 6.912 3.832 1.00 95.81 80 ILE A N 1
ATOM 630 C CA . ILE A 1 80 ? -0.367 6.457 2.763 1.00 95.81 80 ILE A CA 1
ATOM 631 C C . ILE A 1 80 ? 1.052 6.934 3.084 1.00 95.81 80 ILE A C 1
ATOM 633 O O . ILE A 1 80 ? 1.305 8.139 3.121 1.00 95.81 80 ILE A O 1
ATOM 637 N N . SER A 1 81 ? 1.990 6.005 3.265 1.00 95.00 81 SER A N 1
ATOM 638 C CA . SER A 1 81 ? 3.421 6.298 3.416 1.00 95.00 81 SER A CA 1
ATOM 639 C C . SER A 1 81 ? 4.183 5.820 2.179 1.00 95.00 81 SER A C 1
ATOM 641 O O . SER A 1 81 ? 4.077 4.667 1.765 1.00 95.00 81 SER A O 1
ATOM 643 N N . ILE A 1 82 ? 4.928 6.727 1.555 1.00 94.19 82 ILE A N 1
ATOM 644 C CA . ILE A 1 82 ? 5.824 6.458 0.432 1.00 94.19 82 ILE A CA 1
ATOM 645 C C . ILE A 1 82 ? 7.226 6.335 1.011 1.00 94.19 82 ILE A C 1
ATOM 647 O O . ILE A 1 82 ? 7.742 7.284 1.606 1.00 94.19 82 ILE A O 1
ATOM 651 N N . ARG A 1 83 ? 7.843 5.174 0.815 1.00 93.25 83 ARG A N 1
ATOM 652 C CA . ARG A 1 83 ? 9.164 4.835 1.345 1.00 93.25 83 ARG A CA 1
ATOM 653 C C . ARG A 1 83 ? 10.130 4.482 0.224 1.00 93.25 83 ARG A C 1
ATOM 655 O O . ARG A 1 83 ? 9.707 3.990 -0.822 1.00 93.25 83 ARG A O 1
ATOM 662 N N . ASP A 1 84 ? 11.418 4.720 0.429 1.00 90.00 84 ASP A N 1
ATOM 663 C CA . ASP A 1 84 ? 12.453 4.232 -0.487 1.00 90.00 84 ASP A CA 1
ATOM 664 C C . ASP A 1 84 ? 12.701 2.717 -0.317 1.00 90.00 84 ASP A C 1
ATOM 666 O O . ASP A 1 84 ? 12.066 2.032 0.492 1.00 90.00 84 ASP A O 1
ATOM 670 N N . ILE A 1 85 ? 13.638 2.174 -1.097 1.00 84.56 85 ILE A N 1
ATOM 671 C CA . ILE A 1 85 ? 14.056 0.765 -1.001 1.00 84.56 85 ILE A CA 1
ATOM 672 C C . ILE A 1 85 ? 14.771 0.421 0.319 1.00 84.56 85 ILE A C 1
ATOM 674 O O . ILE A 1 85 ? 14.827 -0.748 0.688 1.00 84.56 85 ILE A O 1
ATOM 678 N N . GLN A 1 86 ? 15.309 1.419 1.024 1.00 86.06 86 GLN A N 1
ATOM 679 C CA . GLN A 1 86 ? 15.957 1.297 2.335 1.00 86.06 86 GLN A CA 1
ATOM 680 C C . GLN A 1 86 ? 14.939 1.473 3.482 1.00 86.06 86 GLN A C 1
ATOM 682 O O . GLN A 1 86 ? 15.311 1.443 4.650 1.00 86.06 86 GLN A O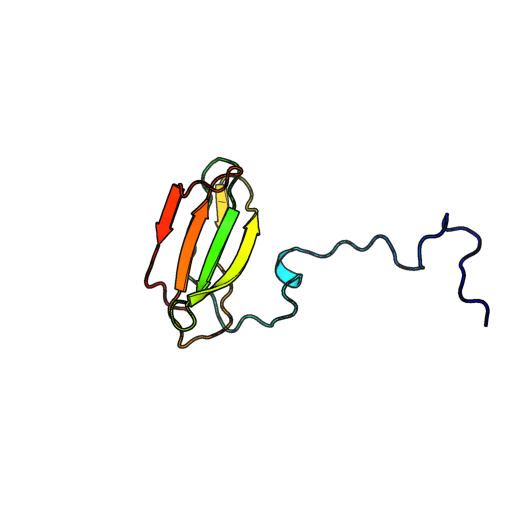 1
ATOM 687 N N . SER A 1 87 ? 13.645 1.599 3.160 1.00 80.94 87 SER A N 1
ATOM 688 C CA . SER A 1 87 ? 12.530 1.842 4.084 1.00 80.94 87 SER A CA 1
ATOM 689 C C . SER A 1 87 ? 12.512 3.215 4.768 1.00 80.94 87 SER A C 1
ATOM 691 O O . SER A 1 87 ? 11.721 3.414 5.699 1.00 80.94 87 SER A O 1
ATOM 693 N N . ASN A 1 88 ? 13.293 4.182 4.281 1.00 88.00 88 ASN A N 1
ATOM 694 C CA . ASN A 1 88 ? 13.198 5.565 4.740 1.00 88.00 88 ASN A CA 1
ATOM 695 C C . ASN A 1 88 ? 11.895 6.187 4.242 1.00 88.00 88 ASN A C 1
ATOM 697 O O . ASN A 1 88 ? 11.519 6.016 3.079 1.00 88.00 88 ASN A O 1
ATOM 701 N N . GLU A 1 89 ? 11.203 6.920 5.114 1.00 91.12 89 GLU A N 1
ATOM 702 C CA . GLU A 1 89 ? 9.992 7.638 4.728 1.00 91.12 89 GLU A CA 1
ATOM 703 C C . GLU A 1 89 ? 10.350 8.864 3.887 1.00 91.12 89 GLU A C 1
ATOM 705 O O . GLU A 1 89 ? 11.101 9.740 4.305 1.00 91.12 89 GLU A O 1
ATOM 710 N N . LEU A 1 90 ? 9.790 8.916 2.683 1.00 89.81 90 LEU A N 1
ATOM 711 C CA . LEU A 1 90 ? 9.985 10.010 1.736 1.00 89.81 90 LEU A CA 1
ATOM 712 C C . LEU A 1 90 ? 8.838 11.007 1.813 1.00 89.81 90 LEU A C 1
ATOM 714 O O . LEU A 1 90 ? 9.027 12.212 1.661 1.00 89.81 90 LEU A O 1
ATOM 718 N N . ARG A 1 91 ? 7.619 10.485 1.968 1.00 92.50 91 ARG A N 1
ATOM 719 C CA . ARG A 1 91 ? 6.400 11.283 2.022 1.00 92.50 91 ARG A CA 1
ATOM 720 C C . ARG A 1 91 ? 5.292 10.513 2.714 1.00 92.50 91 ARG A C 1
ATOM 722 O O . ARG A 1 91 ? 5.086 9.341 2.423 1.00 92.50 91 ARG A O 1
ATOM 729 N N . LYS A 1 92 ? 4.498 11.218 3.511 1.00 94.25 92 LYS A N 1
ATOM 730 C CA . LYS A 1 92 ? 3.296 10.693 4.156 1.00 94.25 92 LYS A CA 1
ATOM 731 C C . LYS A 1 92 ? 2.069 11.517 3.760 1.00 94.25 92 LYS A C 1
ATOM 733 O O . LYS A 1 92 ? 2.177 12.7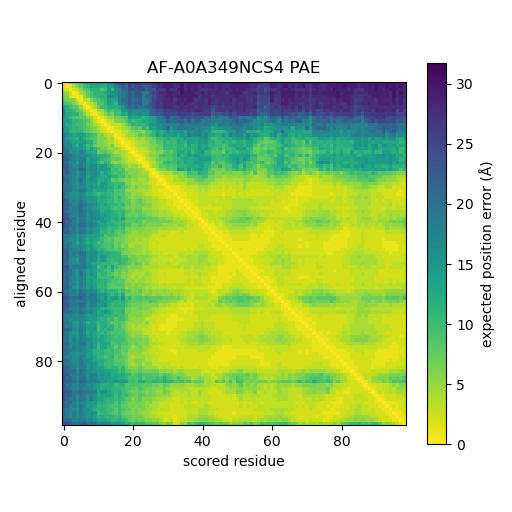21 3.520 1.00 94.25 92 LYS A O 1
ATOM 738 N N . ARG A 1 93 ? 0.912 10.869 3.636 1.00 94.81 93 ARG A N 1
ATOM 739 C CA . ARG A 1 93 ? -0.409 11.498 3.504 1.00 94.81 93 ARG A CA 1
ATOM 740 C C . ARG A 1 93 ? -1.350 10.820 4.482 1.00 94.81 93 ARG A C 1
ATOM 742 O O . ARG A 1 93 ? -1.641 9.643 4.317 1.00 94.81 93 ARG A O 1
ATOM 749 N N . GLU A 1 94 ? -1.799 11.561 5.473 1.00 96.19 94 GLU A N 1
ATOM 750 C CA . GLU A 1 94 ? -2.666 11.057 6.539 1.00 96.19 94 GLU A CA 1
ATOM 751 C C . GLU A 1 94 ? -4.117 11.436 6.254 1.00 96.19 94 GLU A C 1
ATOM 753 O O . GLU A 1 94 ? -4.389 12.255 5.364 1.00 96.19 94 GLU A O 1
ATOM 758 N N . ASN A 1 95 ? -5.040 10.860 7.017 1.00 96.06 95 ASN A N 1
ATOM 759 C CA . ASN A 1 95 ? -6.459 11.189 6.969 1.00 96.06 95 ASN A CA 1
ATOM 760 C C . ASN A 1 95 ? -7.086 11.042 5.564 1.00 96.06 95 ASN A C 1
ATOM 762 O O . ASN A 1 95 ? -7.926 11.845 5.151 1.00 96.06 95 ASN A O 1
ATOM 766 N N . GLN A 1 96 ? -6.636 10.060 4.777 1.00 95.94 96 GLN A N 1
ATOM 767 C CA . GLN A 1 96 ? -7.169 9.808 3.439 1.00 95.94 96 GLN A CA 1
ATOM 768 C C . GLN A 1 96 ? -8.462 9.005 3.535 1.00 95.94 96 GLN A C 1
ATOM 770 O O . GLN A 1 96 ? -8.486 7.923 4.119 1.00 95.94 96 GLN A O 1
ATOM 775 N N . THR A 1 97 ? -9.522 9.519 2.918 1.00 94.81 97 THR A N 1
ATOM 776 C CA . THR A 1 97 ? -10.821 8.851 2.873 1.00 94.81 97 THR A CA 1
ATOM 777 C C . THR A 1 97 ? -11.050 8.149 1.529 1.00 94.81 97 THR A C 1
ATOM 779 O O . THR A 1 97 ? -10.618 8.651 0.481 1.00 94.81 97 THR A O 1
ATOM 782 N N . PRO A 1 98 ? -11.723 6.987 1.537 1.00 92.12 98 PRO A N 1
ATOM 783 C CA . PRO A 1 98 ? -12.147 6.295 0.323 1.00 92.12 98 PRO A CA 1
ATOM 784 C C . PRO A 1 98 ? -13.124 7.125 -0.516 1.00 92.12 98 PRO A C 1
ATOM 786 O O . PRO A 1 98 ? -13.952 7.858 0.026 1.00 92.12 98 PRO A O 1
ATOM 789 N N . ARG A 1 99 ? -13.024 6.988 -1.840 1.00 87.38 99 ARG A N 1
ATOM 790 C CA . ARG A 1 99 ? -13.993 7.490 -2.822 1.00 87.38 99 ARG A CA 1
ATOM 791 C C . ARG A 1 99 ? -14.817 6.354 -3.412 1.00 87.38 99 ARG A C 1
ATOM 793 O O . ARG A 1 99 ? -14.277 5.224 -3.511 1.00 87.38 99 ARG A O 1
#

Sequence (99 aa):
KNWAPQNNRGQYFGWPVTIGVEKQYGRKAAGYLAELRAPNMATNIQLINESTGEIEYTLPVKYGEILSPKVFDMSATYTISIRDIQSNELRKRENQTPR

pLDDT: mean 84.67, std 12.81, range [46.62, 97.25]

Nearest PDB structures (foldseek):
  5j7k-assembly1_A  TM=5.829E-01  e=2.719E-01  synthetic construct
  8oe4-assembly1_D  TM=5.992E-01  e=6.448E-01  Homo sapiens
  2ed8-assembly1_A  TM=4.069E-01  e=5.196E-01  Homo sapiens
  6tpw-assembly1_A  TM=6.000E-01  e=4.749E+00  Homo sapiens